Protein AF-A0A843DYK2-F1 (afdb_monomer)

Nearest PDB structures (foldseek):
  3qq6-assembly1_A  TM=8.762E-01  e=5.719E-03  Bacillus subtilis
  3zkc-assembly1_A  TM=8.896E-01  e=1.069E-02  Bacillus subtilis subsp. subtilis str. 168
  3zkc-assembly1_B  TM=8.907E-01  e=1.211E-02  Bacillus subtilis subsp. subtilis str. 168
  1b0n-assembly1_A  TM=9.025E-01  e=1.876E-02  Bacillus subtilis
  2xj3-assembly1_B  TM=9.447E-01  e=6.155E-02  Enterococcus faecalis

Foldseek 3Di:
DDDDDDQLVVVCVVVVHDLVRLCVQLVHDSVQSVCNNVVVDPDDDVSSVVSSVVSD

Solvent-accessible surface area (backbone atoms only — n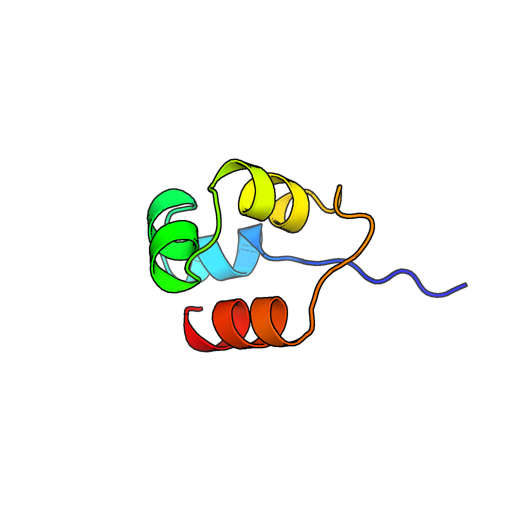ot comparable to full-atom values): 3485 Å² total; per-residue (Å²): 135,90,82,92,80,60,65,48,62,58,56,27,59,76,66,72,50,54,68,63,60,52,15,63,73,50,71,49,54,52,68,60,48,50,29,45,46,68,65,66,54,92,77,79,58,66,68,58,51,50,36,47,63,69,70,100

Radius of gyration: 10.78 Å; Cα contacts (8 Å, |Δi|>4): 39; chains: 1; bounding box: 26×21×26 Å

pLDDT: mean 94.08, std 5.89, range [56.84, 97.44]

Mean predicted aligned error: 2.72 Å

Secondary structure (DSSP, 8-state):
-------HHHHHHHTT--HHHHHHHHTS-HHHHHHHHTT--S---HHHHHHHHHH-

Sequence (56 aa):
MGNIVLRLDRVMLERKMTLNELAEKVGITNVNLSKIKNNKVTALRFSTLAGICEAL

Structure (mmCIF, N/CA/C/O backbone):
data_AF-A0A843DYK2-F1
#
_entry.id   AF-A0A843DYK2-F1
#
loop_
_atom_site.group_PDB
_atom_site.id
_atom_site.type_symbol
_atom_site.label_atom_id
_atom_site.label_alt_id
_atom_site.label_comp_id
_atom_site.label_asym_id
_atom_site.label_entity_id
_atom_site.label_seq_id
_atom_site.pdbx_PDB_ins_code
_atom_site.Cartn_x
_atom_site.Cartn_y
_atom_site.Cartn_z
_atom_site.occupancy
_atom_site.B_iso_or_equiv
_atom_site.auth_seq_id
_atom_site.auth_comp_id
_atom_site.auth_asym_id
_atom_site.auth_atom_id
_atom_site.pdbx_PDB_model_num
ATOM 1 N N . MET A 1 1 ? 16.722 5.746 -19.254 1.00 56.84 1 MET A N 1
ATOM 2 C CA . MET A 1 1 ? 16.074 4.648 -18.501 1.00 56.84 1 MET A CA 1
ATOM 3 C C . MET A 1 1 ? 14.785 5.172 -17.892 1.00 56.84 1 MET A C 1
ATOM 5 O O . MET A 1 1 ? 14.827 6.234 -17.286 1.00 56.84 1 MET A O 1
ATOM 9 N N . GLY A 1 2 ? 13.658 4.483 -18.079 1.00 81.00 2 GLY A N 1
ATOM 10 C CA . GLY A 1 2 ? 12.411 4.818 -17.383 1.00 81.00 2 GLY A CA 1
ATOM 11 C C . GLY A 1 2 ? 12.395 4.225 -15.972 1.00 81.00 2 GLY A C 1
ATOM 12 O O . GLY A 1 2 ? 12.924 3.137 -15.770 1.00 81.00 2 GLY A O 1
ATOM 13 N N . ASN A 1 3 ? 11.784 4.930 -15.019 1.00 83.44 3 ASN A N 1
ATOM 14 C CA . ASN A 1 3 ? 11.559 4.446 -13.655 1.00 83.44 3 ASN A CA 1
ATOM 15 C C . ASN A 1 3 ? 10.056 4.241 -13.443 1.00 83.44 3 ASN A C 1
ATOM 17 O O . ASN A 1 3 ? 9.263 5.125 -13.766 1.00 83.44 3 ASN A O 1
ATOM 21 N N . ILE A 1 4 ? 9.667 3.095 -12.887 1.00 88.06 4 ILE A N 1
ATOM 22 C CA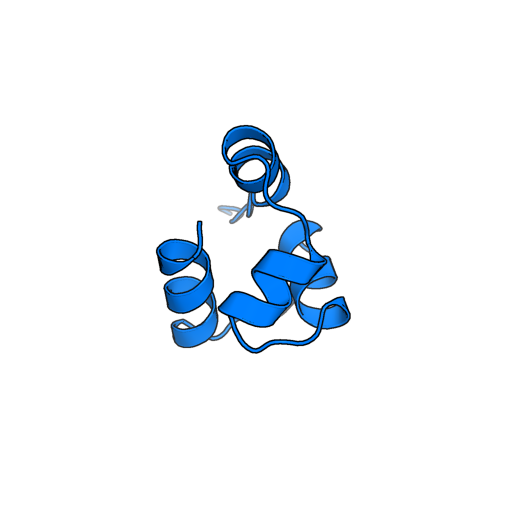 . ILE A 1 4 ? 8.289 2.839 -12.454 1.00 88.06 4 ILE A CA 1
ATOM 23 C C . ILE A 1 4 ? 8.175 3.289 -10.996 1.00 88.06 4 ILE A C 1
ATOM 25 O O . ILE A 1 4 ? 8.937 2.825 -10.152 1.00 88.06 4 ILE A O 1
ATOM 29 N N . VAL A 1 5 ? 7.235 4.191 -10.702 1.00 90.12 5 VAL A N 1
ATOM 30 C CA . VAL A 1 5 ? 6.974 4.690 -9.343 1.00 90.12 5 VAL A CA 1
ATOM 31 C C . VAL A 1 5 ? 5.542 4.353 -8.951 1.00 90.12 5 VAL A C 1
ATOM 33 O O . VAL A 1 5 ? 4.592 4.783 -9.605 1.00 90.12 5 VAL A O 1
ATOM 36 N N . LEU A 1 6 ? 5.385 3.616 -7.857 1.00 92.06 6 LEU A N 1
ATOM 37 C CA . LEU A 1 6 ? 4.095 3.276 -7.270 1.00 92.06 6 LEU A CA 1
ATOM 38 C C . LEU A 1 6 ? 3.701 4.370 -6.268 1.00 92.06 6 LEU A C 1
ATOM 40 O O . LEU A 1 6 ? 4.392 4.602 -5.276 1.00 92.06 6 LEU A O 1
ATOM 44 N N . ARG A 1 7 ? 2.583 5.052 -6.537 1.00 94.81 7 ARG A N 1
ATOM 45 C CA . ARG A 1 7 ? 2.037 6.165 -5.731 1.00 94.81 7 ARG A CA 1
ATOM 46 C C . ARG A 1 7 ? 0.869 5.691 -4.866 1.00 94.81 7 ARG A C 1
ATOM 48 O O . ARG A 1 7 ? -0.229 6.242 -4.919 1.00 94.81 7 ARG A O 1
ATOM 55 N N . LEU A 1 8 ? 1.091 4.596 -4.140 1.00 95.00 8 LEU A N 1
ATOM 56 C CA . LEU A 1 8 ? 0.039 3.919 -3.379 1.00 95.00 8 LEU A CA 1
ATOM 57 C C . LEU A 1 8 ? -0.455 4.762 -2.201 1.00 95.00 8 LEU A C 1
ATOM 59 O O . LEU A 1 8 ? -1.644 4.802 -1.915 1.00 95.00 8 LEU A O 1
ATOM 63 N N . ASP A 1 9 ? 0.464 5.479 -1.562 1.00 93.50 9 ASP A N 1
ATOM 64 C CA . ASP A 1 9 ? 0.203 6.431 -0.487 1.00 93.50 9 ASP A CA 1
ATOM 65 C C . ASP A 1 9 ? -0.868 7.469 -0.848 1.00 93.50 9 ASP A C 1
ATOM 67 O O . ASP A 1 9 ? -1.780 7.711 -0.056 1.00 93.50 9 ASP A O 1
ATOM 71 N N . ARG A 1 10 ? -0.792 8.031 -2.057 1.00 95.75 10 ARG A N 1
ATOM 72 C CA . ARG A 1 10 ? -1.743 9.028 -2.548 1.00 95.75 10 ARG A CA 1
ATOM 73 C C . ARG A 1 10 ? -3.139 8.437 -2.722 1.00 95.75 10 ARG A C 1
ATOM 75 O O . ARG A 1 10 ? -4.098 8.996 -2.202 1.00 95.75 10 ARG A O 1
ATOM 82 N N . VAL A 1 11 ? -3.242 7.307 -3.420 1.00 95.81 11 VAL A N 1
ATOM 83 C CA . VAL A 1 11 ? -4.539 6.667 -3.702 1.00 95.81 11 VAL A CA 1
ATOM 84 C C . VAL A 1 11 ? -5.202 6.193 -2.407 1.00 95.81 11 VAL A C 1
ATOM 86 O O . VAL A 1 11 ? -6.401 6.379 -2.217 1.00 95.81 11 VAL A O 1
ATOM 89 N N . MET A 1 12 ? -4.419 5.644 -1.475 1.00 96.69 12 MET A N 1
ATOM 90 C CA . MET A 1 12 ? -4.909 5.259 -0.151 1.00 96.69 12 MET A CA 1
ATOM 91 C C . MET A 1 12 ? -5.466 6.455 0.629 1.00 96.69 12 MET A C 1
ATOM 93 O O . MET A 1 12 ? -6.532 6.344 1.233 1.00 96.69 12 MET A O 1
ATOM 97 N N . LEU A 1 13 ? -4.775 7.601 0.599 1.00 96.50 13 LEU A N 1
ATOM 98 C CA . LEU A 1 13 ? -5.233 8.820 1.268 1.00 96.50 13 LEU A CA 1
ATOM 99 C C . LEU A 1 13 ? -6.536 9.344 0.651 1.00 96.50 13 LEU A C 1
ATOM 101 O O . LEU A 1 13 ? -7.477 9.648 1.382 1.00 96.50 13 LEU A O 1
ATOM 105 N N . GLU A 1 14 ? -6.606 9.401 -0.682 1.00 96.62 14 GLU A N 1
ATOM 106 C CA . GLU A 1 14 ? -7.798 9.831 -1.427 1.00 96.62 14 GLU A CA 1
ATOM 107 C C . GLU A 1 14 ? -9.015 8.947 -1.105 1.00 96.62 14 GLU A C 1
ATOM 109 O O . GLU A 1 14 ? -10.124 9.456 -0.935 1.00 96.62 14 GLU A O 1
ATOM 114 N N . ARG A 1 15 ? -8.804 7.636 -0.929 1.00 9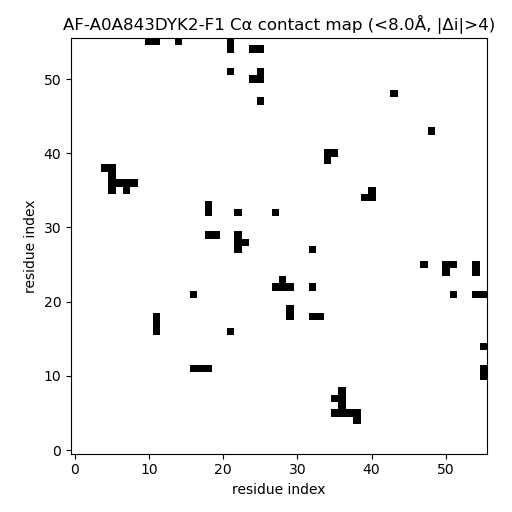6.12 15 ARG A N 1
ATOM 115 C CA . ARG A 1 15 ? -9.858 6.665 -0.593 1.00 96.12 15 ARG A CA 1
ATOM 116 C C . ARG A 1 15 ? -10.071 6.447 0.907 1.00 96.12 15 ARG A C 1
ATOM 118 O O . ARG A 1 15 ? -10.891 5.611 1.277 1.00 96.12 15 ARG A O 1
ATOM 125 N N . LYS A 1 16 ? -9.367 7.194 1.768 1.00 96.44 16 LYS A N 1
ATOM 126 C CA . LYS A 1 16 ? -9.407 7.058 3.237 1.00 96.44 16 LYS A CA 1
ATOM 127 C C . LYS A 1 16 ? -9.190 5.612 3.714 1.00 96.44 16 LYS A C 1
ATOM 129 O O . LYS A 1 16 ? -9.826 5.178 4.668 1.00 96.44 16 LYS A O 1
ATOM 134 N N . MET A 1 17 ? -8.299 4.876 3.047 1.00 96.88 17 MET A N 1
ATOM 135 C CA . MET A 1 17 ? -8.005 3.475 3.350 1.00 96.88 17 MET A CA 1
ATOM 136 C C . MET A 1 17 ? -6.668 3.341 4.079 1.00 96.88 17 MET A C 1
ATOM 138 O O . MET A 1 17 ? -5.646 3.894 3.659 1.00 96.88 17 MET A O 1
ATOM 142 N N . THR A 1 18 ? -6.659 2.581 5.169 1.00 97.19 18 THR A N 1
ATOM 143 C CA . THR A 1 18 ? -5.438 2.290 5.923 1.00 97.19 18 THR A CA 1
ATOM 144 C C . THR A 1 18 ? -4.610 1.189 5.257 1.00 97.19 18 THR A C 1
ATOM 146 O O . THR A 1 18 ? -5.084 0.419 4.422 1.00 97.19 18 THR A O 1
ATOM 149 N N . LEU A 1 19 ? -3.332 1.093 5.637 1.00 96.69 19 LEU A N 1
ATOM 150 C CA . LEU A 1 19 ? -2.445 0.038 5.137 1.00 96.69 19 LEU A CA 1
ATOM 151 C C . LEU A 1 19 ? -2.913 -1.354 5.582 1.00 96.69 19 LEU A C 1
ATOM 153 O O . LEU A 1 19 ? -2.857 -2.289 4.792 1.00 96.69 19 LEU A O 1
ATOM 157 N N . ASN A 1 20 ? -3.405 -1.476 6.818 1.00 97.44 20 ASN A N 1
ATOM 158 C CA . ASN A 1 20 ? -3.887 -2.745 7.362 1.00 97.44 20 ASN A CA 1
ATOM 159 C C . ASN A 1 20 ? -5.105 -3.247 6.581 1.00 97.44 20 ASN A C 1
ATOM 161 O O . ASN A 1 20 ? -5.103 -4.389 6.137 1.00 97.44 20 ASN A O 1
ATOM 165 N N . GLU A 1 21 ? -6.093 -2.379 6.347 1.00 97.25 21 GLU A N 1
ATOM 166 C CA . GLU A 1 21 ? -7.303 -2.731 5.593 1.00 97.25 21 GLU A CA 1
ATOM 167 C C . GLU A 1 21 ? -6.972 -3.159 4.161 1.00 97.25 21 GLU A C 1
ATOM 169 O O . GLU A 1 21 ? -7.491 -4.161 3.672 1.00 97.25 21 GLU A O 1
ATOM 174 N N . LEU A 1 22 ? -6.078 -2.433 3.481 1.00 97.19 22 LEU A N 1
ATOM 175 C CA . LEU A 1 22 ? -5.662 -2.805 2.131 1.00 97.19 22 LEU A CA 1
ATOM 176 C C . LEU A 1 22 ? -4.916 -4.149 2.125 1.00 97.19 22 LEU A C 1
ATOM 178 O O . LEU A 1 22 ? -5.116 -4.960 1.224 1.00 97.19 22 LEU A O 1
ATOM 182 N N . ALA A 1 23 ? -4.075 -4.409 3.128 1.00 97.12 23 ALA A N 1
ATOM 183 C CA . ALA A 1 23 ? -3.348 -5.670 3.246 1.00 97.12 23 ALA A CA 1
ATOM 184 C C . ALA A 1 23 ? -4.306 -6.859 3.427 1.00 97.12 23 ALA A C 1
ATOM 186 O O . ALA A 1 23 ? -4.138 -7.882 2.761 1.00 97.12 23 ALA A O 1
ATOM 187 N N . GLU A 1 24 ? -5.338 -6.691 4.258 1.00 96.88 24 GLU A N 1
ATOM 188 C CA . GLU A 1 24 ? -6.403 -7.679 4.454 1.00 96.88 24 GLU A CA 1
ATOM 189 C C . GLU A 1 24 ? -7.199 -7.923 3.169 1.00 96.88 24 GLU A C 1
ATOM 191 O O . GLU A 1 24 ? -7.346 -9.074 2.761 1.00 96.88 24 GLU A O 1
ATOM 196 N N . LYS A 1 25 ? -7.636 -6.859 2.479 1.00 96.56 25 LYS A N 1
ATOM 197 C CA . LYS A 1 25 ? -8.389 -6.974 1.216 1.00 96.56 25 LYS A CA 1
ATOM 198 C C . LYS A 1 25 ? -7.608 -7.681 0.109 1.00 96.56 25 LYS A C 1
ATOM 200 O O . LYS A 1 25 ? -8.180 -8.454 -0.648 1.00 96.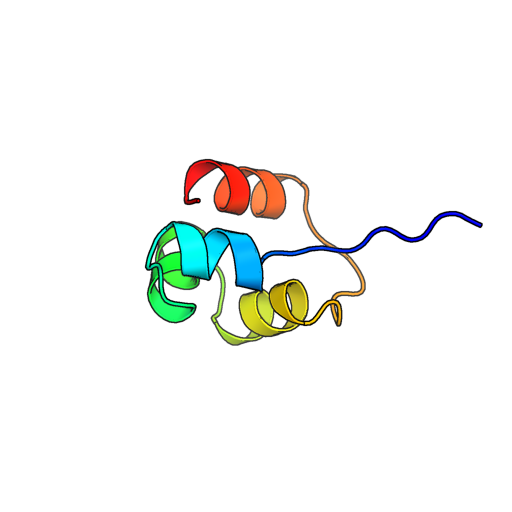56 25 LYS A O 1
ATOM 205 N N . VAL A 1 26 ? -6.307 -7.413 0.010 1.00 96.06 26 VAL A N 1
ATOM 206 C CA . VAL A 1 26 ? -5.426 -7.999 -1.016 1.00 96.06 26 VAL A CA 1
ATOM 207 C C . VAL A 1 26 ? -4.945 -9.403 -0.617 1.00 96.06 26 VAL A C 1
ATOM 209 O O . VAL A 1 26 ? -4.453 -10.152 -1.461 1.00 96.06 26 VAL A O 1
ATOM 212 N N . GLY A 1 27 ? -5.067 -9.780 0.660 1.00 95.94 27 GLY A N 1
ATOM 213 C CA . GLY A 1 27 ? -4.610 -11.073 1.170 1.00 95.94 27 GLY A CA 1
ATOM 214 C C . GLY A 1 27 ? -3.085 -11.188 1.266 1.00 95.94 27 GLY A C 1
ATOM 2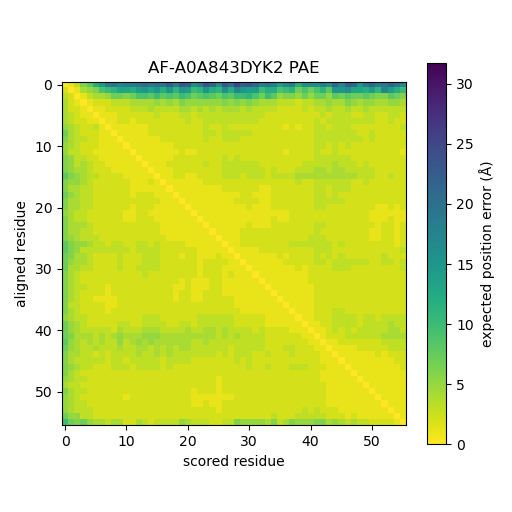15 O O . GLY A 1 27 ? -2.526 -12.265 1.053 1.00 95.94 27 GLY A O 1
ATOM 216 N N . ILE A 1 28 ? -2.385 -10.086 1.559 1.00 95.25 28 ILE A N 1
ATOM 217 C CA . ILE A 1 28 ? -0.926 -10.075 1.749 1.00 95.25 28 ILE A CA 1
ATOM 218 C C . ILE A 1 28 ? -0.550 -9.496 3.108 1.00 95.25 28 ILE A C 1
ATOM 220 O O . ILE A 1 28 ? -1.304 -8.760 3.730 1.00 95.25 28 ILE A O 1
ATOM 224 N N . THR A 1 29 ? 0.660 -9.797 3.578 1.00 96.50 29 THR A N 1
ATOM 225 C CA . THR A 1 29 ? 1.117 -9.242 4.853 1.00 96.50 29 THR A CA 1
ATOM 226 C C . THR A 1 29 ? 1.297 -7.730 4.764 1.00 96.50 29 THR A C 1
ATOM 228 O O . THR A 1 29 ? 1.762 -7.181 3.760 1.00 96.50 29 THR A O 1
ATOM 231 N N . ASN A 1 30 ? 1.024 -7.060 5.877 1.00 96.25 30 ASN A N 1
ATOM 232 C CA . ASN A 1 30 ? 1.217 -5.623 6.025 1.00 96.25 30 ASN A CA 1
ATOM 233 C C . ASN A 1 30 ? 2.676 -5.191 5.751 1.00 96.25 30 ASN A C 1
ATOM 235 O O . ASN A 1 30 ? 2.945 -4.141 5.170 1.00 96.25 30 ASN A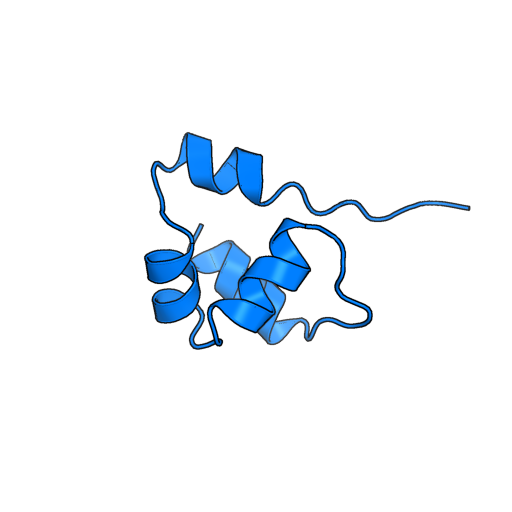 O 1
ATOM 239 N N . VAL A 1 31 ? 3.639 -6.060 6.084 1.00 95.88 31 VAL A N 1
ATOM 240 C CA . VAL A 1 31 ? 5.066 -5.872 5.771 1.00 95.88 31 VAL A CA 1
ATOM 241 C C . VAL A 1 31 ? 5.311 -5.847 4.259 1.00 95.88 31 VAL A C 1
ATOM 243 O O . VAL A 1 31 ? 6.039 -4.980 3.772 1.00 95.88 31 VAL A O 1
ATOM 246 N N . ASN A 1 32 ? 4.706 -6.767 3.500 1.00 94.88 32 ASN A N 1
ATOM 247 C CA . ASN A 1 32 ? 4.839 -6.792 2.042 1.00 94.88 32 ASN A CA 1
ATOM 248 C C . ASN A 1 32 ? 4.184 -5.564 1.405 1.00 94.88 32 ASN A C 1
ATOM 250 O O . ASN A 1 32 ? 4.807 -4.916 0.562 1.00 94.88 32 ASN A O 1
ATOM 254 N N . LEU A 1 33 ? 2.984 -5.188 1.852 1.00 96.19 33 LEU A N 1
ATOM 255 C CA . LEU A 1 33 ? 2.308 -3.992 1.354 1.00 96.19 33 LEU A CA 1
ATOM 256 C C . LEU A 1 33 ? 3.085 -2.706 1.685 1.00 96.19 33 LEU A C 1
ATOM 258 O O . LEU A 1 33 ? 3.201 -1.822 0.837 1.00 96.19 33 LEU A O 1
ATOM 262 N N . SER A 1 34 ? 3.709 -2.622 2.865 1.00 96.62 34 SER A N 1
ATOM 263 C CA . SER A 1 34 ? 4.590 -1.507 3.238 1.00 96.62 34 SER A CA 1
ATOM 264 C C . SER A 1 34 ? 5.792 -1.368 2.296 1.00 96.62 34 SER A C 1
ATOM 266 O O . SER A 1 34 ? 6.136 -0.255 1.887 1.00 96.62 34 SER A O 1
ATOM 268 N N . LYS A 1 35 ? 6.418 -2.481 1.886 1.00 95.81 35 LYS A N 1
ATOM 269 C CA . LYS A 1 35 ? 7.506 -2.449 0.892 1.00 95.81 35 LYS A CA 1
ATOM 270 C C . LYS A 1 35 ? 7.021 -1.923 -0.460 1.00 95.81 35 LYS A C 1
ATOM 272 O O . LYS A 1 35 ? 7.731 -1.131 -1.075 1.00 95.81 35 LYS A O 1
ATOM 277 N N . ILE A 1 36 ? 5.822 -2.318 -0.889 1.00 95.31 36 ILE A N 1
ATOM 278 C CA . ILE A 1 36 ? 5.204 -1.854 -2.140 1.00 95.31 36 ILE A CA 1
ATOM 279 C C . ILE A 1 36 ? 4.912 -0.350 -2.067 1.00 95.31 36 ILE A C 1
ATOM 281 O O . ILE A 1 36 ? 5.383 0.399 -2.921 1.00 95.31 36 ILE A O 1
ATOM 285 N N . LYS A 1 37 ? 4.219 0.108 -1.013 1.00 94.94 37 LYS A N 1
ATOM 286 C CA . LYS A 1 37 ? 3.891 1.527 -0.785 1.00 94.94 37 LYS A CA 1
ATOM 287 C C . LYS A 1 37 ? 5.133 2.419 -0.822 1.00 94.94 37 LYS A C 1
ATOM 289 O O . LYS A 1 37 ? 5.097 3.503 -1.390 1.00 94.94 37 LYS A O 1
ATOM 294 N N . ASN A 1 38 ? 6.228 1.964 -0.215 1.00 95.31 38 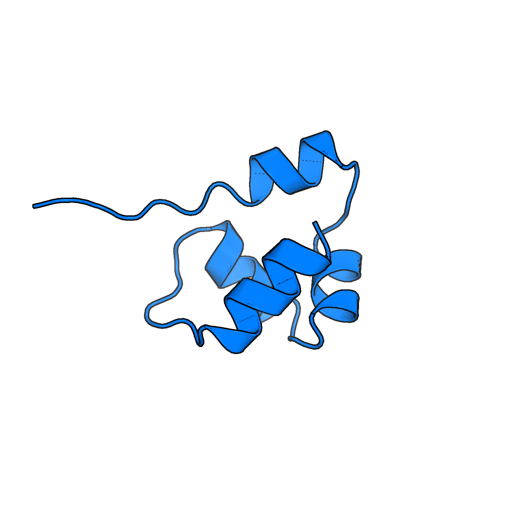ASN A N 1
ATOM 295 C CA . ASN A 1 38 ? 7.463 2.737 -0.103 1.00 95.31 38 ASN A CA 1
ATOM 296 C C . ASN A 1 38 ? 8.439 2.522 -1.276 1.00 95.31 38 ASN A C 1
ATOM 298 O O . ASN A 1 38 ? 9.599 2.906 -1.158 1.00 95.31 38 ASN A O 1
ATOM 302 N N . ASN A 1 39 ? 8.012 1.893 -2.382 1.00 93.75 39 ASN A N 1
ATOM 303 C CA . ASN A 1 39 ? 8.857 1.593 -3.549 1.00 93.75 39 ASN A CA 1
ATOM 304 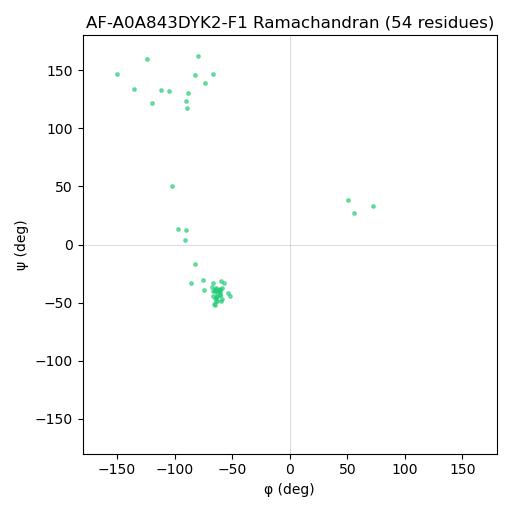C C . ASN A 1 39 ? 10.134 0.782 -3.220 1.00 93.75 39 ASN A C 1
ATOM 306 O O . ASN A 1 39 ? 11.133 0.855 -3.927 1.00 93.75 39 ASN A O 1
ATOM 310 N N . LYS A 1 40 ? 10.105 -0.022 -2.148 1.00 94.62 40 LYS A N 1
ATOM 311 C CA . LYS A 1 40 ? 11.205 -0.911 -1.715 1.00 94.62 40 LYS A CA 1
ATOM 312 C C . LYS A 1 40 ? 11.021 -2.357 -2.189 1.00 94.62 40 LYS A C 1
ATOM 314 O O . LYS A 1 40 ? 11.653 -3.272 -1.663 1.00 94.62 40 LYS A O 1
ATOM 319 N N . VAL A 1 41 ? 10.100 -2.585 -3.120 1.00 92.62 41 VAL A N 1
ATOM 320 C CA . VAL A 1 41 ? 9.796 -3.907 -3.666 1.00 92.62 41 VAL A CA 1
ATOM 321 C C . VAL A 1 41 ? 10.704 -4.205 -4.858 1.00 92.62 41 VAL A C 1
ATOM 323 O O . VAL A 1 41 ? 10.831 -3.393 -5.766 1.00 92.62 41 VAL A O 1
ATOM 326 N N . THR A 1 42 ? 11.340 -5.375 -4.857 1.00 91.31 42 THR A N 1
ATOM 327 C CA . THR A 1 42 ? 12.215 -5.813 -5.960 1.00 91.31 42 THR A CA 1
ATOM 328 C C . THR A 1 42 ? 11.430 -6.489 -7.083 1.00 91.31 42 THR A C 1
ATOM 330 O O . THR A 1 42 ? 11.791 -6.374 -8.248 1.00 91.31 42 THR A O 1
ATOM 333 N N . ALA A 1 43 ? 10.352 -7.196 -6.737 1.00 91.75 43 ALA A N 1
ATOM 334 C CA . ALA A 1 43 ? 9.483 -7.890 -7.680 1.00 91.75 43 ALA A CA 1
ATOM 335 C C . ALA A 1 43 ? 8.046 -7.941 -7.147 1.00 91.75 43 ALA A C 1
ATOM 337 O O . ALA A 1 43 ? 7.827 -8.069 -5.941 1.00 91.75 43 ALA A O 1
ATOM 338 N N . LEU A 1 44 ? 7.071 -7.880 -8.052 1.00 92.00 44 LEU A N 1
ATOM 339 C CA . LEU A 1 44 ? 5.649 -7.904 -7.729 1.00 92.00 44 LEU A CA 1
ATOM 340 C C . LEU A 1 44 ? 4.926 -8.851 -8.690 1.00 92.00 44 LEU A C 1
ATOM 342 O O . LEU A 1 44 ? 5.135 -8.789 -9.900 1.00 92.00 44 LEU A O 1
ATOM 346 N N . ARG A 1 45 ? 4.062 -9.724 -8.162 1.00 93.19 45 ARG A N 1
ATOM 347 C CA . ARG A 1 45 ? 3.171 -10.530 -9.004 1.00 93.19 45 ARG A CA 1
ATOM 348 C C . ARG A 1 45 ? 2.056 -9.643 -9.549 1.00 93.19 45 ARG A C 1
ATOM 350 O O . ARG A 1 45 ? 1.470 -8.868 -8.796 1.00 93.19 45 ARG A O 1
ATOM 357 N N . PHE A 1 46 ? 1.703 -9.818 -10.820 1.00 95.31 46 PHE A N 1
ATOM 358 C CA . PHE A 1 46 ? 0.567 -9.111 -11.419 1.00 95.31 46 PHE A CA 1
ATOM 359 C C . PHE A 1 46 ? -0.758 -9.413 -10.717 1.00 95.31 46 PHE A C 1
ATOM 361 O O . PHE A 1 46 ? -1.589 -8.523 -10.614 1.00 95.31 46 PHE A O 1
ATOM 368 N N . SER A 1 47 ? -0.937 -10.613 -10.160 1.00 95.06 47 SER A N 1
ATOM 369 C CA . SER A 1 47 ? -2.113 -10.927 -9.340 1.00 95.06 47 SER A CA 1
ATOM 370 C C . SER A 1 47 ? -2.202 -10.050 -8.089 1.00 95.06 47 SER A C 1
ATOM 372 O O . SER A 1 47 ? -3.277 -9.574 -7.747 1.00 95.06 47 SER A O 1
ATOM 374 N N . THR A 1 48 ? -1.069 -9.769 -7.437 1.00 95.00 48 THR A N 1
ATOM 375 C CA . THR A 1 48 ? -1.016 -8.828 -6.311 1.00 95.00 48 THR A CA 1
ATOM 376 C C . THR A 1 48 ? -1.305 -7.400 -6.768 1.00 95.00 48 THR A C 1
ATOM 378 O O . THR A 1 48 ? -2.027 -6.691 -6.078 1.00 95.00 48 THR A O 1
ATOM 381 N N . LEU A 1 49 ? -0.788 -6.979 -7.932 1.00 95.50 49 LEU A N 1
ATOM 382 C CA . LEU A 1 49 ? -1.123 -5.668 -8.503 1.00 95.50 49 LEU A CA 1
ATOM 383 C C . LEU A 1 49 ? -2.623 -5.541 -8.767 1.00 95.50 49 LEU A C 1
ATOM 3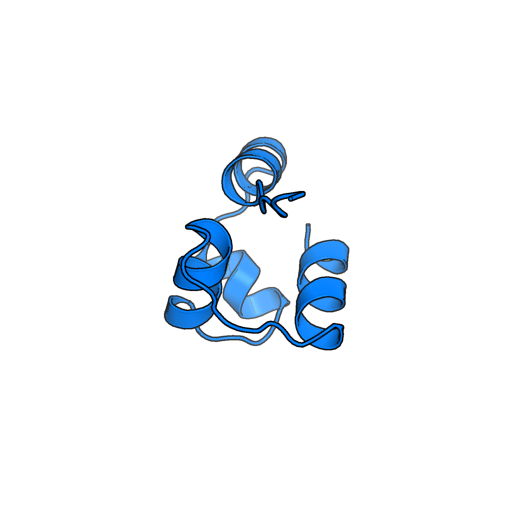85 O O . LEU A 1 49 ? -3.227 -4.555 -8.366 1.00 95.50 49 LEU A O 1
ATOM 389 N N . ALA A 1 50 ? -3.209 -6.550 -9.412 1.00 97.00 50 ALA A N 1
ATOM 390 C CA . ALA A 1 50 ? -4.626 -6.595 -9.734 1.00 97.00 50 ALA A CA 1
ATOM 391 C C . ALA A 1 50 ? -5.482 -6.507 -8.466 1.00 97.00 50 ALA A C 1
ATOM 393 O O . ALA A 1 50 ? -6.362 -5.658 -8.404 1.00 97.00 50 ALA A O 1
ATOM 394 N N . GLY A 1 51 ? -5.154 -7.284 -7.426 1.00 97.00 51 GLY A N 1
ATOM 395 C CA . GLY A 1 51 ? -5.858 -7.209 -6.143 1.00 97.00 51 GLY A CA 1
ATOM 396 C C . GLY A 1 51 ? -5.752 -5.832 -5.482 1.00 97.00 51 GLY A C 1
ATOM 397 O O . GLY A 1 51 ? -6.732 -5.334 -4.938 1.00 97.00 51 GLY A O 1
ATOM 398 N N . ILE A 1 52 ? -4.591 -5.172 -5.566 1.00 96.12 52 ILE A N 1
ATOM 399 C CA . ILE A 1 52 ? -4.429 -3.793 -5.075 1.00 96.12 52 ILE A CA 1
ATOM 400 C C . ILE A 1 52 ? -5.311 -2.823 -5.873 1.00 96.12 52 ILE A C 1
ATOM 402 O O . ILE A 1 52 ? -5.963 -1.974 -5.273 1.00 96.12 52 ILE A O 1
ATOM 406 N N . CYS A 1 53 ? -5.334 -2.938 -7.202 1.00 96.06 53 CYS A N 1
ATOM 407 C CA . CYS A 1 53 ? -6.151 -2.090 -8.072 1.00 96.06 53 CYS A CA 1
ATOM 408 C C . CYS A 1 53 ? -7.658 -2.309 -7.885 1.00 96.06 53 CYS A C 1
ATOM 410 O O . CYS A 1 53 ? -8.421 -1.365 -8.038 1.00 96.06 53 CYS A O 1
ATOM 412 N N . GLU A 1 54 ? -8.087 -3.530 -7.570 1.00 96.62 54 GLU A N 1
ATOM 413 C CA . GLU A 1 54 ? -9.488 -3.851 -7.281 1.00 96.62 54 GLU A CA 1
ATOM 414 C C . GLU A 1 54 ? -9.918 -3.338 -5.899 1.00 96.62 54 GLU A C 1
ATOM 416 O O . GLU A 1 54 ? -11.029 -2.838 -5.734 1.00 96.62 54 GLU A O 1
ATOM 421 N N . ALA A 1 55 ? -9.030 -3.434 -4.904 1.00 95.88 55 ALA A N 1
ATOM 422 C CA . ALA A 1 55 ? -9.311 -3.001 -3.539 1.00 95.88 55 ALA A CA 1
ATOM 423 C C . ALA A 1 55 ? -9.295 -1.476 -3.360 1.00 95.88 55 ALA A C 1
ATOM 425 O O . ALA A 1 55 ? -9.991 -0.975 -2.469 1.00 95.88 55 ALA A O 1
ATOM 426 N N . LEU A 1 56 ? -8.474 -0.771 -4.151 1.00 92.75 56 LEU A N 1
ATOM 427 C CA . LEU A 1 56 ? -8.380 0.687 -4.173 1.00 92.75 56 LEU A CA 1
ATOM 428 C C . LEU A 1 56 ? -9.369 1.262 -5.172 1.00 92.75 56 LEU A C 1
ATOM 430 O O . LEU A 1 56 ? -10.490 1.552 -4.710 1.00 92.75 56 LEU A O 1
#